Protein AF-A0A4Q3AHF6-F1 (afdb_monomer_lite)

Secondary structure (DSSP, 8-state):
-----SS-PPPTT----S--EEEEEEESS--SSSSHHHHHHHHHHHHHHHHH--EEE-SS-B-SSSEEEEEEESSTTSSSSHHHHHHHHHHHSHHHHTTS-EEEEEES--

Sequence (110 aa):
MYANKVNGKVFAGDFLGANLQFYAVTTSVDITGASASSQAALDKLVEVISLNGQPVIMGAPTGTGPYVLRFAVEHTNAWEDSAELVAAIKTHAPVQFAASTTTAAISEAL

Radius of gyration: 14.36 Å; chains: 1; bounding box: 36×36×41 Å

Foldseek 3Di:
DDPPPPDPDDDVPDDLDPQKKKKKKWKQFQCQCPDPRNVVLVVLLVVLCVNLFPWDWPDGWDDPPRIITMIIGSDDPSPVDFVRSLVSSCVRVVVRPVPMDMTMDIDPPD

Structure (mmCIF, N/CA/C/O backbone):
data_AF-A0A4Q3AHF6-F1
#
_entry.id   AF-A0A4Q3AHF6-F1
#
loop_
_atom_site.group_PDB
_atom_site.id
_atom_site.type_symbol
_atom_site.label_atom_id
_atom_site.label_alt_id
_atom_site.label_comp_id
_atom_site.label_asym_id
_atom_site.label_entity_id
_atom_site.label_seq_id
_atom_site.pdbx_PDB_ins_code
_atom_site.Cartn_x
_atom_site.Cartn_y
_atom_site.Cartn_z
_atom_site.occupancy
_atom_site.B_iso_or_equiv
_atom_site.auth_seq_id
_atom_site.auth_comp_id
_atom_site.auth_asym_id
_atom_site.auth_atom_id
_atom_site.pdbx_PDB_model_num
ATOM 1 N N . MET A 1 1 ? 19.711 23.593 -19.794 1.00 37.88 1 MET A N 1
ATOM 2 C CA . MET A 1 1 ? 18.374 23.575 -19.168 1.00 37.88 1 MET A CA 1
ATOM 3 C C . MET A 1 1 ? 18.106 22.127 -18.790 1.00 37.88 1 MET A C 1
ATOM 5 O O . MET A 1 1 ? 17.911 21.318 -19.685 1.00 37.88 1 MET A O 1
ATOM 9 N N . TYR A 1 2 ? 18.262 21.759 -17.517 1.00 39.47 2 TYR A N 1
ATOM 10 C CA . TYR A 1 2 ? 17.996 20.389 -17.075 1.00 39.47 2 TYR A CA 1
ATOM 11 C C . TYR A 1 2 ? 16.489 20.248 -16.889 1.00 39.47 2 TYR A C 1
ATOM 13 O O . TYR A 1 2 ? 15.902 20.921 -16.044 1.00 39.47 2 TYR A O 1
ATOM 21 N N . ALA A 1 3 ? 15.856 19.441 -17.735 1.00 46.12 3 ALA A N 1
ATOM 22 C CA . ALA A 1 3 ? 14.470 19.065 -17.539 1.00 46.12 3 ALA A CA 1
ATOM 23 C C . ALA A 1 3 ? 14.425 18.091 -16.358 1.00 46.12 3 ALA A C 1
ATOM 25 O O . ALA A 1 3 ? 14.736 16.912 -16.515 1.00 46.12 3 ALA A O 1
ATOM 26 N N . ASN A 1 4 ? 14.054 18.583 -15.176 1.00 43.97 4 ASN A N 1
ATOM 27 C CA . ASN A 1 4 ? 13.554 17.704 -14.129 1.00 43.97 4 ASN A CA 1
ATOM 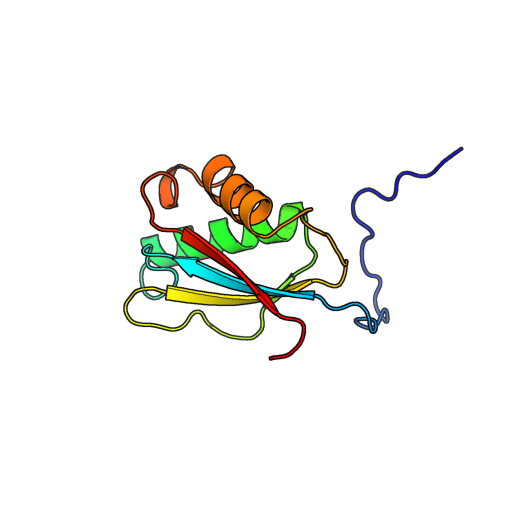28 C C . ASN A 1 4 ? 12.311 17.013 -14.698 1.00 43.97 4 ASN A C 1
ATOM 30 O O . ASN A 1 4 ? 11.268 17.645 -14.862 1.00 43.97 4 ASN A O 1
ATOM 34 N N . LYS A 1 5 ? 12.435 15.729 -15.050 1.00 45.44 5 LYS A N 1
ATOM 35 C CA . LYS A 1 5 ? 11.289 14.867 -15.342 1.00 45.44 5 LYS A CA 1
ATOM 36 C C . LYS A 1 5 ? 10.573 14.605 -14.022 1.00 45.44 5 LYS A C 1
ATOM 38 O O . LYS A 1 5 ? 10.796 13.587 -13.383 1.00 45.44 5 LYS A O 1
ATOM 43 N N . VAL A 1 6 ? 9.750 15.553 -13.598 1.00 48.72 6 VAL A N 1
ATOM 44 C CA . VAL A 1 6 ? 8.762 15.293 -12.558 1.00 48.72 6 VAL A CA 1
ATOM 45 C C . VAL A 1 6 ? 7.623 14.556 -13.259 1.00 48.72 6 VAL A C 1
ATOM 47 O O . VAL A 1 6 ? 6.957 15.129 -14.118 1.00 48.72 6 VAL A O 1
ATOM 50 N N . ASN A 1 7 ? 7.479 13.269 -12.949 1.00 54.41 7 ASN A N 1
ATOM 51 C CA . ASN A 1 7 ? 6.388 12.385 -13.368 1.00 54.41 7 ASN A CA 1
ATOM 52 C C . ASN A 1 7 ? 6.283 12.191 -14.892 1.00 54.41 7 ASN A C 1
ATOM 54 O O . ASN A 1 7 ? 5.444 12.783 -15.573 1.00 54.41 7 ASN A O 1
ATOM 58 N N . GLY A 1 8 ? 7.151 11.332 -15.438 1.00 49.44 8 GLY A N 1
ATOM 59 C CA . GLY A 1 8 ? 7.127 10.942 -16.849 1.00 49.44 8 GLY A CA 1
ATOM 60 C C . GLY A 1 8 ? 5.820 10.247 -17.227 1.00 49.44 8 GLY A C 1
ATOM 61 O O . GLY A 1 8 ? 5.683 9.052 -17.023 1.00 49.44 8 GLY A O 1
ATOM 62 N N . LYS A 1 9 ? 4.864 10.990 -17.785 1.00 52.97 9 LYS A N 1
ATOM 63 C CA . LYS A 1 9 ? 3.634 10.441 -18.365 1.00 52.97 9 LYS A CA 1
ATOM 64 C C . LYS A 1 9 ? 3.974 9.352 -19.397 1.00 52.97 9 LYS A C 1
ATOM 66 O O . LYS A 1 9 ? 4.669 9.649 -20.364 1.00 52.97 9 LYS A O 1
ATOM 71 N N . VAL A 1 10 ? 3.455 8.141 -19.201 1.00 59.09 10 VAL A N 1
ATOM 72 C CA . VAL A 1 10 ? 3.521 7.025 -20.164 1.00 59.09 10 VAL A CA 1
ATOM 73 C C . VAL A 1 10 ? 2.657 7.364 -21.382 1.00 59.09 10 VAL A C 1
ATOM 75 O O . VAL A 1 10 ? 1.507 7.800 -21.241 1.00 59.09 10 VAL A O 1
ATOM 78 N N . PHE A 1 11 ? 3.211 7.215 -22.586 1.00 60.47 11 PHE A N 1
ATOM 79 C CA . PHE A 1 11 ? 2.482 7.400 -23.839 1.00 60.47 11 PHE A CA 1
ATOM 80 C C . PHE A 1 11 ? 1.870 6.079 -24.320 1.00 60.47 11 PHE A C 1
ATOM 82 O O . PHE A 1 11 ? 2.280 4.987 -23.932 1.00 60.47 11 PHE A O 1
ATOM 89 N N . ALA A 1 12 ? 0.854 6.163 -25.182 1.00 56.56 12 ALA A N 1
ATOM 90 C CA . ALA A 1 12 ? 0.266 4.970 -25.782 1.00 56.56 12 ALA A CA 1
ATOM 91 C C . ALA A 1 12 ? 1.327 4.219 -26.608 1.00 56.56 12 ALA A C 1
ATOM 93 O O . ALA A 1 12 ? 1.851 4.770 -27.575 1.00 56.56 12 ALA A O 1
ATOM 94 N N . GLY A 1 13 ? 1.616 2.971 -26.231 1.00 59.09 13 GLY A N 1
ATOM 95 C CA . GLY A 1 13 ? 2.638 2.134 -26.870 1.00 59.09 13 GLY A CA 1
ATOM 96 C C . GLY A 1 13 ? 3.965 2.041 -26.110 1.00 59.09 13 GLY A C 1
ATOM 97 O O . GLY A 1 13 ? 4.824 1.269 -26.532 1.00 59.09 13 GLY A O 1
ATOM 98 N N . ASP A 1 14 ? 4.122 2.761 -24.997 1.00 58.44 14 ASP A N 1
ATOM 99 C CA . ASP A 1 14 ? 5.224 2.528 -24.062 1.00 58.44 14 ASP A CA 1
ATOM 100 C C . ASP A 1 14 ? 4.974 1.213 -23.302 1.00 58.44 14 ASP A C 1
ATOM 102 O O . ASP A 1 14 ? 3.888 0.968 -22.769 1.00 58.44 14 ASP A O 1
ATOM 106 N N . PHE A 1 15 ? 5.976 0.335 -23.300 1.00 63.78 15 PHE A N 1
ATOM 107 C CA . PHE A 1 15 ? 5.934 -0.945 -22.598 1.00 63.78 15 PHE A CA 1
ATOM 108 C C . PHE A 1 15 ? 6.539 -0.784 -21.210 1.00 63.78 15 PHE A C 1
ATOM 110 O O . PHE A 1 15 ? 7.579 -0.144 -21.090 1.00 63.78 15 PHE A O 1
ATOM 117 N N . LEU A 1 16 ? 5.949 -1.454 -20.213 1.00 63.91 16 LEU A N 1
ATOM 118 C CA . LEU A 1 16 ? 6.562 -1.627 -18.896 1.00 63.91 16 LEU A CA 1
ATOM 119 C C . LEU A 1 16 ? 7.963 -2.229 -19.082 1.00 63.91 16 LEU A C 1
ATOM 121 O O . LEU A 1 16 ? 8.102 -3.386 -19.489 1.00 63.91 16 LEU A O 1
ATOM 125 N N . GLY A 1 17 ? 8.994 -1.413 -18.871 1.00 64.00 17 GLY A N 1
ATOM 126 C CA . GLY A 1 17 ? 10.385 -1.804 -19.083 1.00 64.00 17 GLY A CA 1
ATOM 127 C C . GLY A 1 17 ? 10.916 -2.783 -18.028 1.00 64.00 17 GLY A C 1
ATOM 128 O O . GLY A 1 17 ? 10.284 -3.048 -17.011 1.00 64.00 17 GLY A O 1
ATOM 129 N N . ALA A 1 18 ? 12.136 -3.289 -18.238 1.00 63.16 18 ALA A N 1
ATOM 130 C CA . ALA A 1 18 ? 12.799 -4.290 -17.385 1.00 63.16 18 ALA A CA 1
ATOM 131 C C . ALA A 1 18 ? 13.128 -3.836 -15.940 1.00 63.16 18 ALA A C 1
ATOM 133 O O . ALA A 1 18 ? 13.651 -4.629 -15.165 1.00 63.16 18 ALA A O 1
ATOM 134 N N . ASN A 1 19 ? 12.823 -2.590 -15.565 1.00 73.94 19 ASN A N 1
ATOM 135 C CA . ASN A 1 19 ? 13.159 -1.997 -14.266 1.00 73.94 19 ASN A CA 1
ATOM 136 C C . ASN A 1 19 ? 11.937 -1.927 -13.334 1.00 73.94 19 ASN A C 1
ATOM 138 O O . ASN A 1 19 ? 11.688 -0.902 -12.701 1.00 73.94 19 ASN A O 1
ATOM 142 N N . LEU A 1 20 ? 11.150 -3.005 -13.282 1.00 81.00 20 LEU A N 1
ATOM 143 C CA . LEU A 1 20 ? 10.034 -3.114 -12.346 1.00 81.00 20 LEU A CA 1
ATOM 144 C C . LEU A 1 20 ? 10.553 -3.437 -10.944 1.00 81.00 20 LEU A C 1
ATOM 146 O O . LEU A 1 20 ? 11.240 -4.436 -10.743 1.00 81.00 20 LEU A O 1
ATOM 150 N N . GLN A 1 21 ? 10.160 -2.627 -9.967 1.00 85.12 21 GLN A N 1
ATOM 151 C CA . GLN A 1 21 ? 10.352 -2.921 -8.552 1.00 85.12 21 GLN A CA 1
ATOM 152 C C . GLN A 1 21 ? 9.021 -3.361 -7.944 1.00 85.12 21 GLN A C 1
ATOM 154 O O . GLN A 1 21 ? 8.002 -2.684 -8.103 1.00 85.12 21 GLN A O 1
ATOM 159 N N . PHE A 1 22 ? 9.014 -4.504 -7.260 1.00 88.81 22 PHE A N 1
ATOM 160 C CA . PHE A 1 22 ? 7.796 -5.074 -6.693 1.00 88.81 22 PHE A CA 1
ATOM 161 C C . PHE A 1 22 ? 7.676 -4.728 -5.216 1.00 88.81 22 PHE A C 1
ATOM 163 O O . PHE A 1 22 ? 8.625 -4.865 -4.446 1.00 88.81 22 PHE A O 1
ATOM 170 N N . TYR A 1 23 ? 6.477 -4.327 -4.817 1.00 91.75 23 TYR A N 1
ATOM 171 C CA . TYR A 1 23 ? 6.149 -3.946 -3.455 1.00 91.75 23 TYR A CA 1
ATOM 172 C C . TYR A 1 23 ? 4.986 -4.784 -2.935 1.00 91.75 23 TYR A C 1
ATOM 174 O O . TYR A 1 23 ? 4.031 -5.097 -3.653 1.00 91.75 23 TYR A O 1
ATOM 182 N N . ALA A 1 24 ? 5.047 -5.105 -1.648 1.00 94.31 24 ALA A N 1
ATOM 183 C CA . ALA A 1 24 ? 3.926 -5.627 -0.885 1.00 94.31 24 ALA A CA 1
ATOM 184 C C . ALA A 1 24 ? 3.698 -4.728 0.331 1.00 94.31 24 ALA A C 1
ATOM 186 O O . ALA A 1 24 ? 4.545 -4.667 1.222 1.00 94.31 24 ALA A O 1
ATOM 187 N N . VAL A 1 25 ? 2.556 -4.041 0.373 1.00 95.38 25 VAL A N 1
ATOM 188 C CA . VAL A 1 25 ? 2.116 -3.292 1.555 1.00 95.38 25 VAL A CA 1
ATOM 189 C C . VAL A 1 25 ? 1.224 -4.199 2.381 1.00 95.38 25 VAL A C 1
ATOM 191 O O . VAL A 1 25 ? 0.233 -4.720 1.875 1.00 95.38 25 VAL A O 1
ATOM 194 N N . THR A 1 26 ? 1.582 -4.372 3.649 1.00 96.75 26 THR A N 1
ATOM 195 C CA . THR A 1 26 ? 0.815 -5.132 4.635 1.00 96.75 26 THR A CA 1
ATOM 196 C C . THR A 1 26 ? 0.278 -4.175 5.687 1.00 96.75 26 THR A C 1
ATOM 198 O O . THR A 1 26 ? 1.040 -3.394 6.253 1.00 96.75 26 THR A O 1
ATOM 201 N N . THR A 1 27 ? -1.021 -4.213 5.968 1.00 96.81 27 THR A N 1
ATOM 202 C CA . THR A 1 27 ? -1.662 -3.288 6.908 1.00 96.81 27 THR A CA 1
ATOM 203 C C . THR A 1 27 ? -2.726 -3.962 7.772 1.00 96.81 27 THR A C 1
ATOM 205 O O . THR A 1 27 ? -3.355 -4.938 7.372 1.00 96.81 27 THR A O 1
ATOM 208 N N . SER A 1 28 ? -2.954 -3.445 8.978 1.00 96.75 28 SER A N 1
ATOM 209 C CA . SER A 1 28 ? -4.070 -3.849 9.839 1.00 96.75 28 SER A CA 1
ATOM 210 C C . SER A 1 28 ? -5.414 -3.240 9.414 1.00 96.75 28 SER A C 1
ATOM 212 O O . SER A 1 28 ? -6.449 -3.631 9.947 1.00 96.75 28 SER A O 1
ATOM 214 N N . VAL A 1 29 ? -5.412 -2.263 8.502 1.00 96.00 29 VAL A N 1
ATOM 215 C CA . VAL A 1 29 ? -6.623 -1.599 7.997 1.00 96.00 29 VAL A CA 1
ATOM 216 C C . VAL A 1 29 ? -7.256 -2.459 6.914 1.00 96.00 29 VAL A C 1
ATOM 218 O O . VAL A 1 29 ? -6.572 -2.889 5.991 1.00 96.00 29 VAL A O 1
ATOM 221 N N . ASP A 1 30 ? -8.562 -2.692 7.010 1.00 95.50 30 ASP A N 1
ATOM 222 C CA . ASP A 1 30 ? -9.297 -3.377 5.951 1.00 95.50 30 ASP A CA 1
ATOM 223 C C . ASP A 1 30 ? -9.261 -2.552 4.660 1.00 95.50 30 ASP A C 1
ATOM 225 O O . ASP A 1 30 ? -9.810 -1.453 4.589 1.00 95.50 30 ASP A O 1
ATOM 229 N N . ILE A 1 31 ? -8.601 -3.109 3.648 1.00 96.50 31 ILE A N 1
ATOM 230 C CA . ILE A 1 31 ? -8.468 -2.551 2.300 1.00 96.50 31 ILE A CA 1
ATOM 231 C C . ILE A 1 31 ? -9.144 -3.445 1.254 1.00 96.50 31 ILE A C 1
ATOM 233 O O . ILE A 1 31 ? -8.903 -3.282 0.068 1.00 96.50 31 ILE A O 1
ATOM 237 N N . THR A 1 32 ? -9.978 -4.409 1.655 1.00 95.44 32 THR A N 1
ATOM 238 C CA . THR A 1 32 ? -10.587 -5.394 0.737 1.00 95.44 32 THR A CA 1
ATOM 239 C C . THR A 1 32 ? -11.588 -4.793 -0.250 1.00 95.44 32 THR A C 1
ATOM 241 O O . THR A 1 32 ? -11.938 -5.432 -1.240 1.00 95.44 32 THR A O 1
ATOM 244 N N . GLY A 1 33 ? -12.074 -3.577 0.011 1.00 93.44 33 GLY A N 1
ATOM 245 C CA . GLY A 1 33 ? -13.094 -2.915 -0.801 1.00 93.44 33 GLY A CA 1
ATOM 246 C C . GLY A 1 33 ? -14.518 -3.455 -0.595 1.00 93.44 33 GLY A C 1
ATOM 247 O O . GLY A 1 33 ? -15.439 -3.038 -1.297 1.00 93.44 33 GLY A O 1
ATOM 248 N N . ALA A 1 34 ? -14.734 -4.352 0.373 1.00 92.12 34 ALA A N 1
ATOM 249 C CA . ALA A 1 34 ? -16.041 -4.953 0.649 1.00 92.12 34 ALA A CA 1
ATOM 250 C C . ALA A 1 34 ? -17.049 -3.984 1.305 1.00 92.12 34 ALA A C 1
ATOM 252 O O . ALA A 1 34 ? -18.259 -4.134 1.152 1.00 92.12 34 ALA A O 1
ATOM 253 N N . SER A 1 35 ? -16.558 -2.979 2.030 1.00 94.81 35 SER A N 1
ATOM 254 C CA . SER A 1 35 ? -17.339 -1.921 2.685 1.00 94.81 35 SER A CA 1
ATOM 255 C C . SER A 1 35 ? -16.930 -0.531 2.192 1.00 94.81 35 SER A C 1
ATOM 257 O O . SER A 1 35 ? -15.801 -0.340 1.739 1.00 94.81 35 SER A O 1
ATOM 259 N N . ALA A 1 36 ? -17.800 0.473 2.351 1.00 96.12 36 ALA A N 1
ATOM 260 C CA . ALA A 1 36 ? -17.491 1.857 1.973 1.00 96.12 36 ALA A CA 1
ATOM 261 C C . ALA A 1 36 ? -16.221 2.396 2.662 1.00 96.12 36 ALA A C 1
ATOM 263 O O . ALA A 1 36 ? -15.416 3.079 2.034 1.00 96.12 36 ALA A O 1
ATOM 264 N N . SER A 1 37 ? -15.999 2.043 3.933 1.00 93.38 37 SER A N 1
ATOM 265 C CA . SER A 1 37 ? -14.774 2.403 4.656 1.00 93.38 37 SER A CA 1
ATOM 266 C C . SER A 1 37 ? -13.537 1.706 4.089 1.00 93.38 37 SER A C 1
ATOM 268 O O . SER A 1 37 ? -12.502 2.350 3.941 1.00 93.38 37 SER A O 1
ATOM 270 N N . SER A 1 38 ? -13.640 0.420 3.735 1.00 95.12 38 SER A N 1
ATOM 271 C CA . SER A 1 38 ? -12.516 -0.319 3.141 1.00 95.12 38 SER A CA 1
ATOM 272 C C . SER A 1 38 ? -12.183 0.145 1.720 1.00 95.12 38 SER A C 1
ATOM 274 O O . SER A 1 38 ? -11.014 0.166 1.351 1.00 95.12 38 SER A O 1
ATOM 276 N N . GLN A 1 39 ? -13.184 0.584 0.943 1.00 95.81 39 GLN A N 1
ATOM 277 C CA . GLN A 1 39 ? -12.958 1.215 -0.361 1.00 95.81 39 GLN A CA 1
ATOM 278 C C . GLN A 1 39 ? -12.249 2.553 -0.191 1.00 95.81 39 GLN A C 1
ATOM 280 O O . GLN A 1 39 ? -11.216 2.763 -0.805 1.00 95.81 39 GLN A O 1
ATOM 285 N N . ALA A 1 40 ? -12.707 3.406 0.730 1.00 95.88 40 ALA A N 1
ATOM 286 C CA . ALA A 1 40 ? -12.033 4.674 1.003 1.00 95.88 40 ALA A CA 1
ATOM 287 C C . ALA A 1 40 ? -10.574 4.490 1.471 1.00 95.88 40 ALA A C 1
ATOM 289 O O . ALA A 1 40 ? -9.713 5.310 1.152 1.00 95.88 40 ALA A O 1
ATOM 290 N N . ALA A 1 41 ? -10.280 3.427 2.229 1.00 96.12 41 ALA A N 1
ATOM 291 C CA . ALA A 1 41 ? -8.915 3.088 2.628 1.00 96.12 41 ALA A CA 1
ATOM 2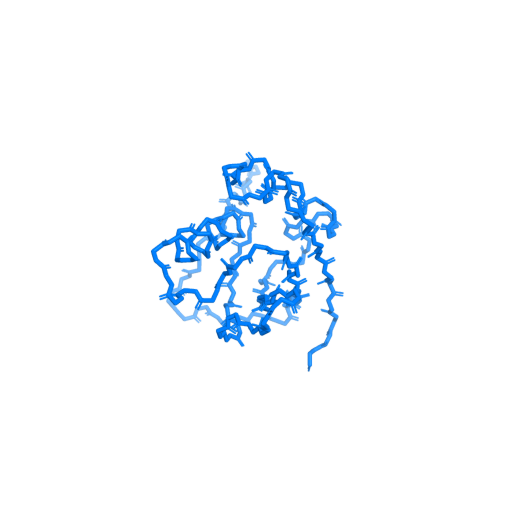92 C C . ALA A 1 41 ? -8.068 2.589 1.450 1.00 96.12 41 ALA A C 1
ATOM 294 O O . ALA A 1 41 ? -6.926 3.025 1.302 1.00 96.12 41 ALA A O 1
ATOM 295 N N . LEU A 1 42 ? -8.625 1.719 0.603 1.00 96.38 42 LEU A N 1
ATOM 296 C CA . LEU A 1 42 ? -7.960 1.242 -0.607 1.00 96.38 42 LEU A CA 1
ATOM 297 C C . LEU A 1 42 ? -7.680 2.390 -1.585 1.00 96.38 42 LEU A C 1
ATOM 299 O O . LEU A 1 42 ? -6.553 2.514 -2.058 1.00 96.38 42 LEU A O 1
ATOM 303 N N . ASP A 1 43 ? -8.660 3.261 -1.824 1.00 96.06 43 ASP A N 1
ATOM 304 C CA . ASP A 1 43 ? -8.534 4.427 -2.700 1.00 96.06 43 ASP A CA 1
ATOM 305 C C . ASP A 1 43 ? -7.397 5.332 -2.235 1.00 96.06 43 ASP A C 1
ATOM 307 O O . ASP A 1 43 ? -6.542 5.722 -3.027 1.00 96.06 43 ASP A O 1
ATOM 311 N N . LYS A 1 44 ? -7.330 5.609 -0.927 1.00 95.69 44 LYS A N 1
ATOM 312 C CA . LYS A 1 44 ? -6.250 6.415 -0.355 1.00 95.69 44 LYS A CA 1
ATOM 313 C C . LYS A 1 44 ? -4.895 5.730 -0.443 1.00 95.69 44 LYS A C 1
ATOM 315 O O . LYS A 1 44 ? -3.912 6.395 -0.752 1.00 95.69 44 LYS A O 1
ATOM 320 N N . LEU A 1 45 ? -4.822 4.422 -0.208 1.00 95.12 45 LEU A N 1
ATOM 321 C CA . LEU A 1 45 ? -3.576 3.677 -0.365 1.00 95.12 45 LEU A CA 1
ATOM 322 C C . LEU A 1 45 ? -3.062 3.765 -1.812 1.00 95.12 45 LEU A C 1
ATOM 324 O O . LEU A 1 45 ? -1.895 4.087 -2.028 1.00 95.12 45 LEU A O 1
ATOM 328 N N . VAL A 1 46 ? -3.935 3.539 -2.796 1.00 94.62 46 VAL A N 1
ATOM 329 C CA . VAL A 1 46 ? -3.588 3.620 -4.223 1.00 94.62 46 VAL A CA 1
ATOM 330 C C . VAL A 1 46 ? -3.231 5.048 -4.633 1.00 94.62 46 VAL A C 1
ATOM 332 O O . VAL A 1 46 ? -2.264 5.234 -5.371 1.00 94.62 46 VAL A O 1
ATOM 335 N N . GLU A 1 47 ? -3.950 6.056 -4.135 1.00 93.94 47 GLU A N 1
ATOM 336 C CA . GLU A 1 47 ? -3.645 7.473 -4.363 1.00 93.94 47 GLU A CA 1
ATOM 337 C C . GLU A 1 47 ? -2.218 7.800 -3.917 1.00 93.94 47 GLU A C 1
ATOM 339 O O . GLU A 1 47 ? -1.441 8.312 -4.717 1.00 93.94 47 GLU A O 1
ATOM 344 N N . VAL A 1 48 ? -1.837 7.435 -2.686 1.00 92.06 48 VAL A N 1
ATOM 345 C CA . VAL A 1 48 ? -0.489 7.711 -2.165 1.00 92.06 48 VAL A CA 1
ATOM 346 C C . VAL A 1 48 ? 0.593 7.010 -2.976 1.00 92.06 48 VAL A C 1
ATOM 348 O O . VAL A 1 48 ? 1.604 7.626 -3.311 1.00 92.06 48 VAL A O 1
ATOM 351 N N . ILE A 1 49 ? 0.382 5.739 -3.324 1.00 91.25 49 ILE A N 1
ATOM 352 C CA . ILE A 1 49 ? 1.325 4.993 -4.164 1.00 91.25 49 ILE A CA 1
ATOM 353 C C . ILE A 1 49 ? 1.485 5.693 -5.524 1.00 91.25 49 ILE A C 1
ATOM 355 O O . ILE A 1 49 ? 2.600 5.801 -6.030 1.00 91.25 49 ILE A O 1
ATOM 359 N N . SER A 1 50 ? 0.393 6.216 -6.084 1.00 89.69 50 SER A N 1
ATOM 360 C CA . SER A 1 50 ? 0.366 6.880 -7.393 1.00 89.69 50 SER A CA 1
ATOM 361 C C . SER A 1 50 ? 0.951 8.300 -7.397 1.00 89.69 50 SER A C 1
ATOM 363 O O . SER A 1 50 ? 1.200 8.848 -8.469 1.00 89.69 50 SER A O 1
ATOM 365 N N . LEU A 1 51 ? 1.162 8.924 -6.229 1.00 86.81 51 LEU A N 1
ATOM 366 C CA . LEU A 1 51 ? 1.797 10.248 -6.142 1.00 86.81 51 LEU A CA 1
ATOM 367 C C . LEU A 1 51 ? 3.288 10.192 -6.497 1.00 86.81 51 LEU A C 1
ATOM 369 O O . LEU A 1 51 ? 3.790 11.104 -7.155 1.00 86.81 51 LEU A O 1
ATOM 373 N N . ASN A 1 52 ? 3.966 9.122 -6.073 1.00 75.50 52 ASN A N 1
ATOM 374 C CA . ASN A 1 52 ? 5.417 8.959 -6.217 1.00 75.50 52 ASN A CA 1
ATOM 375 C C . ASN A 1 52 ? 5.790 7.843 -7.204 1.00 75.50 52 ASN A C 1
ATOM 377 O O . ASN A 1 52 ? 6.830 7.907 -7.854 1.00 75.50 52 ASN A O 1
ATOM 381 N N . GLY A 1 53 ? 4.941 6.822 -7.331 1.00 72.38 53 GLY A N 1
ATOM 382 C CA . GLY A 1 53 ? 5.113 5.718 -8.264 1.00 72.38 53 GLY A CA 1
ATOM 383 C C . GLY A 1 53 ? 4.096 5.760 -9.398 1.00 72.38 53 GLY A C 1
ATOM 384 O O . 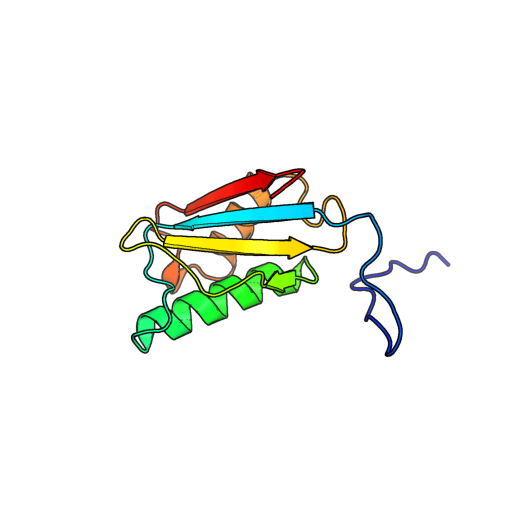GLY A 1 53 ? 3.058 6.408 -9.320 1.00 72.38 53 GLY A O 1
ATOM 385 N N . GLN A 1 54 ? 4.377 5.009 -10.457 1.00 81.69 54 GLN A N 1
ATOM 386 C CA . GLN A 1 54 ? 3.383 4.629 -11.459 1.00 81.69 54 GLN A 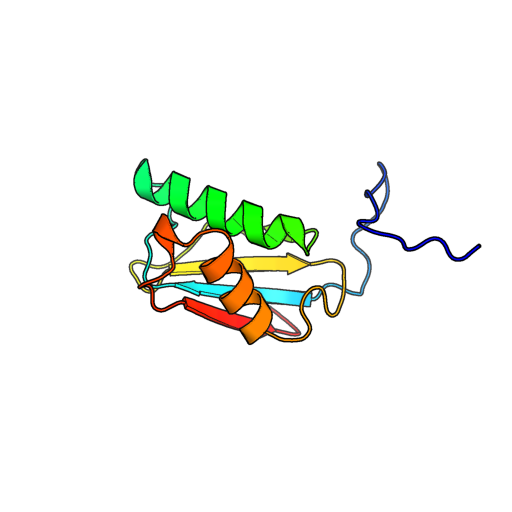CA 1
ATOM 387 C C . GLN A 1 54 ? 3.048 3.156 -11.226 1.00 81.69 54 GLN A C 1
ATOM 389 O O . GLN A 1 54 ? 3.742 2.287 -11.762 1.00 81.69 54 GLN A O 1
ATOM 394 N N . PRO A 1 55 ? 2.089 2.853 -10.328 1.00 87.69 55 PRO A N 1
ATOM 395 C CA . PRO A 1 55 ? 1.871 1.487 -9.903 1.00 87.69 55 PRO A CA 1
ATOM 396 C C . PRO A 1 55 ? 1.081 0.679 -10.928 1.00 87.69 55 PRO A C 1
ATOM 398 O O . PRO A 1 55 ? 0.049 1.109 -11.440 1.00 87.69 55 PRO A O 1
ATOM 401 N N . VAL A 1 56 ? 1.509 -0.561 -11.121 1.00 89.38 56 VAL A N 1
ATOM 402 C CA . VAL A 1 56 ? 0.718 -1.634 -11.715 1.00 89.38 56 VAL A CA 1
ATOM 403 C C . VAL A 1 56 ? 0.198 -2.498 -10.575 1.00 89.38 56 VAL A C 1
ATOM 405 O O . VAL A 1 56 ? 0.965 -3.185 -9.898 1.00 89.38 56 VAL A O 1
ATOM 408 N N . ILE A 1 57 ? -1.111 -2.454 -10.337 1.00 91.50 57 ILE A N 1
ATOM 409 C CA . ILE A 1 57 ? -1.755 -3.255 -9.294 1.00 91.50 57 ILE A CA 1
ATOM 410 C C . ILE A 1 57 ? -1.819 -4.717 -9.748 1.00 91.50 57 ILE A C 1
ATOM 412 O O . ILE A 1 57 ? -2.388 -5.021 -10.794 1.00 91.50 57 ILE A O 1
ATOM 416 N N . MET A 1 58 ? -1.248 -5.635 -8.963 1.00 90.50 58 MET A N 1
ATOM 417 C CA . MET A 1 58 ? -1.066 -7.044 -9.360 1.00 90.50 58 MET A CA 1
ATOM 418 C C . MET A 1 58 ? -2.150 -7.979 -8.813 1.00 90.50 58 MET A C 1
ATOM 420 O O . MET A 1 58 ? -1.918 -9.168 -8.599 1.00 90.50 58 MET A O 1
ATOM 424 N N . GLY A 1 59 ? -3.338 -7.436 -8.566 1.00 91.19 59 GLY A N 1
ATOM 425 C CA . GLY A 1 59 ? -4.490 -8.178 -8.074 1.00 91.19 59 GLY A CA 1
ATOM 426 C C . GLY A 1 59 ? -5.232 -7.446 -6.966 1.00 91.19 59 GLY A C 1
ATOM 427 O O . GLY A 1 59 ? -4.834 -6.372 -6.516 1.00 91.19 59 GLY A O 1
ATOM 428 N N . ALA A 1 60 ? -6.335 -8.051 -6.535 1.00 93.25 60 ALA A N 1
ATOM 429 C CA . ALA A 1 60 ? -7.109 -7.543 -5.414 1.00 93.25 60 ALA A CA 1
ATOM 430 C C . ALA A 1 60 ? -6.323 -7.679 -4.095 1.00 93.25 60 ALA A C 1
ATOM 432 O O . ALA A 1 60 ? -5.527 -8.614 -3.949 1.00 93.25 60 ALA A O 1
ATOM 433 N N . PRO A 1 61 ? -6.567 -6.792 -3.115 1.00 94.62 61 PRO A N 1
ATOM 434 C CA . PRO A 1 61 ? -6.083 -6.976 -1.756 1.00 94.62 61 PRO A CA 1
ATOM 435 C C . PRO A 1 61 ? -6.500 -8.336 -1.193 1.00 94.62 61 PRO A C 1
ATOM 437 O O . PRO A 1 61 ? -7.625 -8.792 -1.399 1.00 94.62 61 PRO A O 1
ATOM 440 N N . THR A 1 62 ? -5.589 -8.984 -0.475 1.00 92.75 62 THR A N 1
ATOM 441 C CA . THR A 1 62 ? -5.806 -10.317 0.107 1.00 92.75 62 THR A CA 1
ATOM 442 C C . THR A 1 62 ? -5.670 -10.288 1.626 1.00 92.75 62 THR A C 1
ATOM 444 O O . THR A 1 62 ? -5.137 -9.335 2.196 1.00 92.75 62 THR A O 1
ATOM 447 N N . GLY A 1 63 ? -6.137 -11.354 2.277 1.00 88.75 63 GLY A N 1
ATOM 448 C CA . GLY A 1 63 ? -6.062 -11.534 3.725 1.00 88.75 63 GLY A CA 1
ATOM 449 C C . GLY A 1 63 ? -7.380 -11.236 4.438 1.00 88.75 63 GLY A C 1
ATOM 450 O O . GLY A 1 63 ? -8.247 -10.531 3.933 1.00 88.75 63 GLY A O 1
ATOM 451 N N . THR A 1 64 ? -7.519 -11.789 5.639 1.00 87.31 64 THR A N 1
ATOM 452 C CA . THR A 1 64 ? -8.608 -11.500 6.590 1.00 87.31 64 THR A CA 1
ATOM 453 C C . THR A 1 64 ? -8.052 -10.744 7.801 1.00 87.31 64 THR A C 1
ATOM 455 O O . THR A 1 64 ? -8.487 -10.948 8.933 1.00 87.31 64 THR A O 1
ATOM 458 N N . GLY A 1 65 ? -7.017 -9.935 7.550 1.00 83.25 65 GLY A N 1
ATOM 459 C CA . GLY A 1 65 ? -6.091 -9.399 8.541 1.00 83.25 65 GLY A CA 1
ATOM 460 C C . GLY A 1 65 ? -4.825 -10.266 8.701 1.00 83.25 65 GLY A C 1
ATOM 461 O O . GLY A 1 65 ? -4.931 -11.492 8.763 1.00 83.25 65 GLY A O 1
ATOM 462 N N . PRO A 1 66 ? -3.631 -9.654 8.808 1.00 93.38 66 PRO A N 1
ATOM 463 C CA . PRO A 1 66 ? -3.280 -8.387 8.163 1.00 93.38 66 PRO A CA 1
ATOM 464 C C . PRO A 1 66 ? -3.557 -8.447 6.646 1.00 93.38 66 PRO A C 1
ATOM 466 O O . PRO A 1 66 ? -3.471 -9.506 6.027 1.00 93.38 66 PRO A O 1
ATOM 469 N N . TYR A 1 67 ? -3.942 -7.318 6.060 1.00 96.69 67 TYR A N 1
ATOM 470 C CA . TYR A 1 67 ? -4.331 -7.201 4.656 1.00 96.69 67 TYR A CA 1
ATOM 471 C C . TYR A 1 67 ? -3.136 -6.827 3.790 1.00 96.69 67 TYR A C 1
ATOM 473 O O . TYR A 1 67 ? -2.316 -6.007 4.201 1.00 96.69 67 TYR A O 1
ATOM 481 N N . VAL A 1 68 ? -3.045 -7.405 2.593 1.00 96.06 68 VAL A N 1
ATOM 482 C CA . VAL A 1 68 ? -1.887 -7.248 1.705 1.00 96.06 68 VAL A CA 1
ATOM 483 C C . VAL A 1 68 ? -2.313 -6.755 0.328 1.00 96.06 68 VAL A C 1
ATOM 485 O O . VAL A 1 68 ? -3.138 -7.393 -0.327 1.00 96.06 68 VAL A O 1
ATOM 488 N N . LEU A 1 69 ? -1.692 -5.669 -0.137 1.00 96.00 69 LEU A N 1
ATOM 489 C CA . LEU A 1 69 ? -1.752 -5.197 -1.522 1.00 96.00 69 LEU A CA 1
ATOM 490 C C . LEU A 1 69 ? -0.373 -5.353 -2.174 1.00 96.00 69 LEU A C 1
ATOM 492 O O . LEU A 1 69 ? 0.623 -4.845 -1.655 1.00 96.00 69 LEU A O 1
ATOM 496 N N . ARG A 1 70 ? -0.320 -6.036 -3.324 1.00 94.50 70 ARG A N 1
ATOM 497 C CA . ARG A 1 70 ? 0.897 -6.186 -4.135 1.00 94.50 70 ARG A CA 1
ATOM 498 C C . ARG A 1 70 ? 0.804 -5.293 -5.370 1.00 94.50 70 ARG A C 1
ATOM 500 O O . ARG A 1 70 ? -0.193 -5.334 -6.092 1.00 94.50 70 ARG A O 1
ATOM 507 N N . PHE A 1 71 ? 1.852 -4.527 -5.638 1.00 91.62 71 PHE A N 1
ATOM 508 C CA . PHE A 1 71 ? 1.960 -3.696 -6.839 1.00 91.62 71 PHE A CA 1
ATOM 509 C C . PHE A 1 71 ? 3.401 -3.661 -7.355 1.00 91.62 71 PHE A C 1
ATOM 511 O O . PHE A 1 71 ? 4.340 -3.937 -6.611 1.00 91.62 71 PHE A O 1
ATOM 518 N N . ALA A 1 72 ? 3.572 -3.355 -8.634 1.00 89.06 72 ALA A N 1
ATOM 519 C CA . ALA A 1 72 ? 4.873 -3.100 -9.246 1.00 89.06 72 ALA A CA 1
ATOM 520 C C . ALA A 1 72 ? 4.986 -1.622 -9.616 1.00 89.06 72 ALA A C 1
ATOM 522 O O . ALA A 1 72 ? 3.974 -0.999 -9.918 1.00 89.06 72 ALA A O 1
ATOM 523 N N . VAL A 1 73 ? 6.191 -1.062 -9.617 1.00 86.69 73 VAL A N 1
ATOM 524 C CA . VAL A 1 73 ? 6.456 0.312 -10.066 1.00 86.69 73 VAL A CA 1
ATOM 525 C C . VAL A 1 73 ? 7.563 0.291 -11.112 1.00 86.69 73 VAL A C 1
ATOM 527 O O . VAL A 1 73 ? 8.567 -0.387 -10.927 1.00 86.69 73 VAL A O 1
ATOM 530 N N . GLU A 1 74 ? 7.385 1.032 -12.207 1.00 77.31 74 GLU A N 1
ATOM 531 C CA . GLU A 1 74 ? 8.334 1.103 -13.339 1.00 77.31 74 GLU A CA 1
ATOM 532 C C . GLU A 1 74 ? 9.589 1.953 -13.067 1.00 77.31 74 GLU A C 1
ATOM 534 O O . GLU A 1 74 ? 10.510 2.052 -13.879 1.00 77.31 74 GLU A O 1
ATOM 539 N N . HIS A 1 75 ? 9.658 2.564 -11.892 1.00 72.56 75 HIS A N 1
ATOM 540 C CA . HIS A 1 75 ? 10.799 3.346 -11.453 1.00 72.56 75 HIS A CA 1
ATOM 541 C C . HIS A 1 75 ? 11.454 2.652 -10.264 1.00 72.56 75 HIS A C 1
ATOM 543 O O . HIS A 1 75 ? 10.863 2.565 -9.187 1.00 72.56 75 HIS A O 1
ATOM 549 N N . THR A 1 76 ? 12.691 2.192 -10.456 1.00 70.62 76 THR A N 1
ATOM 550 C CA . THR A 1 76 ? 13.562 1.807 -9.343 1.00 70.62 76 THR A CA 1
ATOM 551 C C . THR A 1 76 ? 13.754 3.013 -8.433 1.00 70.62 76 THR A C 1
ATOM 553 O O . THR A 1 76 ? 14.080 4.096 -8.925 1.00 70.62 76 THR A O 1
ATOM 556 N N . ASN A 1 77 ? 13.574 2.817 -7.130 1.00 77.19 77 ASN A N 1
ATOM 557 C CA . ASN A 1 77 ? 13.673 3.855 -6.102 1.00 77.19 77 ASN A CA 1
ATOM 558 C C . ASN A 1 77 ? 12.608 4.961 -6.227 1.00 77.19 77 ASN A C 1
ATOM 560 O O . ASN A 1 77 ? 12.889 6.130 -5.979 1.00 77.19 77 ASN A O 1
ATOM 564 N N . ALA A 1 78 ? 11.365 4.607 -6.587 1.00 81.19 78 ALA A N 1
ATOM 565 C CA . ALA A 1 78 ? 10.217 5.518 -6.422 1.00 81.19 78 ALA A CA 1
ATOM 566 C C . ALA A 1 78 ? 10.052 6.001 -4.963 1.00 81.19 78 ALA A C 1
ATOM 568 O O . ALA A 1 78 ? 9.482 7.060 -4.708 1.00 81.19 78 ALA A O 1
ATOM 569 N N . TRP A 1 79 ? 10.589 5.210 -4.033 1.00 87.31 79 TRP A N 1
ATOM 570 C CA . TRP A 1 79 ? 10.926 5.582 -2.666 1.00 87.31 79 TRP A CA 1
ATOM 571 C C . TRP A 1 79 ? 12.364 5.119 -2.403 1.00 87.31 79 TRP A C 1
ATOM 573 O O . TRP A 1 79 ? 12.760 4.063 -2.907 1.00 87.31 79 TRP A O 1
ATOM 583 N N . GLU A 1 80 ? 13.123 5.879 -1.618 1.00 85.81 80 GLU A N 1
ATOM 584 C CA . GLU A 1 80 ? 14.488 5.563 -1.178 1.00 85.81 80 GLU A CA 1
ATOM 585 C C . GLU A 1 80 ? 14.531 4.204 -0.462 1.00 85.81 80 GLU A C 1
ATOM 587 O O . GLU A 1 80 ? 15.453 3.412 -0.655 1.00 85.81 80 GLU A O 1
ATOM 592 N N . ASP A 1 81 ? 13.495 3.898 0.326 1.00 87.62 81 ASP A N 1
ATOM 593 C CA . ASP A 1 81 ? 13.304 2.598 0.960 1.00 87.62 81 ASP A CA 1
ATOM 594 C C . ASP A 1 81 ? 11.823 2.287 1.268 1.00 87.62 81 ASP A C 1
ATOM 596 O O . ASP A 1 81 ? 10.897 3.067 1.031 1.00 87.62 81 ASP A O 1
ATOM 600 N N . SER A 1 82 ? 11.580 1.091 1.814 1.00 90.38 82 SER A N 1
ATOM 601 C CA . SER A 1 82 ? 10.238 0.666 2.237 1.00 90.38 82 SER A CA 1
ATOM 602 C C . SER A 1 82 ? 9.648 1.498 3.388 1.00 90.38 82 SER A C 1
ATOM 604 O O . SER A 1 82 ? 8.425 1.577 3.517 1.00 90.38 82 SER A O 1
ATOM 606 N N . ALA A 1 83 ? 10.483 2.120 4.227 1.00 92.44 83 ALA A N 1
ATOM 607 C CA . ALA A 1 83 ? 10.026 2.932 5.348 1.00 92.44 83 ALA A CA 1
ATOM 608 C C . ALA A 1 83 ? 9.498 4.288 4.867 1.00 92.44 83 ALA A C 1
ATOM 610 O O . ALA A 1 83 ? 8.491 4.761 5.398 1.00 92.44 83 ALA A O 1
ATOM 611 N N . GLU A 1 84 ? 10.099 4.873 3.830 1.00 92.12 84 GLU A N 1
ATOM 612 C CA . GLU A 1 84 ? 9.603 6.093 3.195 1.00 92.12 84 GLU A CA 1
ATOM 613 C C . GLU A 1 84 ? 8.214 5.881 2.576 1.00 92.12 84 GLU A C 1
ATOM 615 O O . GLU A 1 84 ? 7.318 6.696 2.798 1.00 92.12 84 GLU A O 1
ATOM 620 N N . LEU A 1 85 ? 7.975 4.752 1.897 1.00 92.44 85 LEU A N 1
ATOM 621 C CA . LEU A 1 85 ? 6.635 4.399 1.410 1.00 92.44 85 LEU A CA 1
ATOM 622 C C . LEU A 1 85 ? 5.612 4.347 2.559 1.00 92.44 85 LEU A C 1
ATOM 624 O O . LEU A 1 85 ? 4.526 4.922 2.468 1.00 92.44 85 LEU A O 1
ATOM 628 N N . VAL A 1 86 ? 5.955 3.695 3.674 1.00 95.19 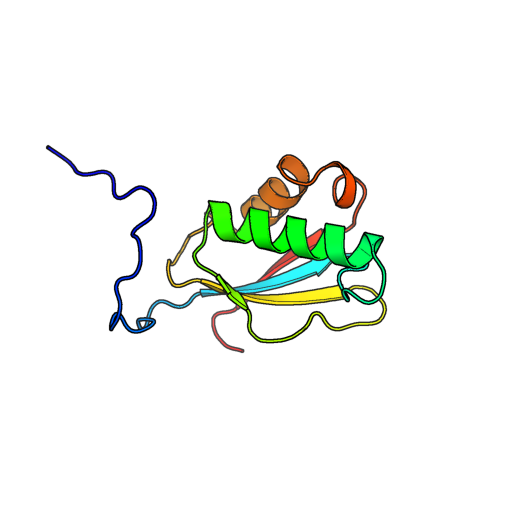86 VAL A N 1
ATOM 629 C CA . VAL A 1 86 ? 5.070 3.629 4.851 1.00 95.19 86 VAL A CA 1
ATOM 630 C C . VAL A 1 86 ? 4.834 5.019 5.451 1.00 95.19 86 VAL A C 1
ATOM 632 O O . VAL A 1 86 ? 3.706 5.342 5.835 1.00 95.19 86 VAL A O 1
ATOM 635 N N . ALA A 1 87 ? 5.869 5.856 5.523 1.00 94.38 87 ALA A N 1
ATOM 636 C CA . ALA A 1 87 ? 5.760 7.226 6.008 1.00 94.38 87 ALA A CA 1
ATOM 637 C C . ALA A 1 87 ? 4.852 8.076 5.106 1.00 94.38 87 ALA A C 1
ATOM 639 O O . ALA A 1 87 ? 4.002 8.810 5.620 1.00 94.38 87 ALA A O 1
ATOM 640 N N . ALA A 1 88 ? 4.959 7.928 3.783 1.00 92.88 88 ALA A N 1
ATOM 641 C CA . ALA A 1 88 ? 4.088 8.589 2.818 1.00 92.88 88 ALA A CA 1
ATOM 642 C C . ALA A 1 88 ? 2.623 8.176 3.017 1.00 92.88 88 ALA A C 1
ATOM 644 O O . ALA A 1 88 ? 1.752 9.043 3.110 1.00 92.88 88 ALA A O 1
ATOM 645 N N . ILE A 1 89 ? 2.347 6.875 3.186 1.00 94.88 89 ILE A N 1
ATOM 646 C CA . ILE A 1 89 ? 0.992 6.360 3.463 1.00 94.88 89 ILE A CA 1
ATOM 647 C C . ILE A 1 89 ? 0.419 7.012 4.724 1.00 94.88 89 ILE A C 1
ATOM 649 O O . ILE A 1 89 ? -0.700 7.523 4.711 1.00 94.88 89 ILE A O 1
ATOM 653 N N . LYS A 1 90 ? 1.194 7.061 5.812 1.00 95.12 90 LYS A N 1
ATOM 654 C CA . LYS A 1 90 ? 0.735 7.654 7.078 1.00 95.12 90 LYS A CA 1
ATOM 655 C C . LYS A 1 90 ? 0.556 9.170 7.009 1.00 95.12 90 LYS A C 1
ATOM 657 O O . LYS A 1 90 ? -0.324 9.698 7.682 1.00 95.12 90 LYS A O 1
ATOM 662 N N . THR A 1 91 ? 1.362 9.858 6.205 1.00 94.12 91 THR A N 1
ATOM 663 C CA . THR A 1 91 ? 1.323 11.321 6.066 1.00 94.12 91 THR A CA 1
ATOM 664 C C . THR A 1 91 ? 0.162 11.779 5.190 1.00 94.12 91 THR A C 1
ATOM 666 O O . THR A 1 91 ? -0.529 12.736 5.532 1.00 94.12 91 THR A O 1
ATOM 669 N N . HIS A 1 92 ? -0.076 11.091 4.073 1.00 92.81 92 HIS A N 1
ATOM 670 C CA . HIS A 1 92 ? -1.064 11.494 3.072 1.00 92.81 92 HIS A CA 1
ATOM 671 C C . HIS A 1 92 ? -2.437 10.830 3.253 1.00 92.81 92 HIS A C 1
ATOM 673 O O . HIS A 1 92 ? -3.433 11.341 2.744 1.00 92.81 92 HIS A O 1
ATOM 679 N N . ALA A 1 93 ? -2.523 9.748 4.034 1.00 94.38 93 ALA A N 1
ATOM 680 C CA . ALA A 1 93 ? -3.780 9.106 4.417 1.00 94.38 93 ALA A CA 1
ATOM 681 C C . ALA A 1 93 ? -3.908 8.917 5.950 1.00 94.38 93 ALA A C 1
ATOM 683 O O . ALA A 1 93 ? -4.152 7.806 6.435 1.00 94.38 93 ALA A O 1
ATOM 684 N N . PRO A 1 94 ? -3.762 9.992 6.755 1.00 94.00 94 PRO A N 1
ATOM 685 C CA . PRO A 1 94 ? -3.690 9.888 8.213 1.00 94.00 94 PRO A CA 1
ATOM 686 C C . PRO A 1 94 ? -5.005 9.419 8.845 1.00 94.00 94 PRO A C 1
ATOM 688 O O . PRO A 1 94 ? -4.981 8.726 9.858 1.00 94.00 94 PRO A O 1
ATOM 691 N N . VAL A 1 95 ? -6.150 9.749 8.236 1.00 93.44 95 VAL A N 1
ATOM 692 C CA . VAL A 1 95 ? -7.480 9.355 8.733 1.00 93.44 95 VAL A CA 1
ATOM 693 C C . VAL A 1 95 ? -7.623 7.833 8.774 1.00 93.44 95 VAL A C 1
ATOM 695 O O . VAL A 1 95 ? -8.193 7.294 9.717 1.00 93.44 95 VAL A O 1
ATOM 698 N N . GLN A 1 96 ? -7.088 7.142 7.768 1.00 93.31 96 GLN A N 1
ATOM 699 C CA . GLN A 1 96 ? -7.192 5.695 7.638 1.00 93.31 96 GLN A CA 1
ATOM 700 C C . GLN A 1 96 ? -5.999 4.974 8.277 1.00 93.31 96 GLN A C 1
ATOM 702 O O . GLN A 1 96 ? -6.188 3.932 8.898 1.00 93.31 96 GLN A O 1
ATOM 707 N N . PHE A 1 97 ? -4.778 5.517 8.164 1.00 95.19 97 PHE A N 1
ATOM 708 C CA . PHE A 1 97 ? -3.554 4.752 8.439 1.00 95.19 97 PHE A CA 1
ATOM 709 C C . PHE A 1 97 ? -2.696 5.241 9.619 1.00 95.19 97 PHE A C 1
ATOM 711 O O . PHE A 1 97 ? -1.776 4.513 10.000 1.00 95.19 97 PHE A O 1
ATOM 718 N N . ALA A 1 98 ? -2.960 6.393 10.253 1.00 90.44 98 ALA A N 1
ATOM 719 C CA . ALA A 1 98 ? -2.061 6.944 11.285 1.00 90.44 98 ALA A CA 1
ATOM 720 C C . ALA A 1 98 ? -1.828 5.997 12.481 1.00 90.44 98 ALA A C 1
ATOM 722 O O . ALA A 1 98 ? -0.686 5.797 12.897 1.00 90.44 98 ALA A O 1
ATOM 723 N N . ALA A 1 99 ? -2.894 5.370 12.990 1.00 89.81 99 ALA A N 1
ATOM 724 C CA . ALA A 1 99 ? -2.834 4.416 14.103 1.00 89.81 99 ALA A CA 1
ATOM 725 C C . ALA A 1 99 ? -2.663 2.949 13.657 1.00 89.81 99 ALA A C 1
ATOM 727 O O . ALA A 1 99 ? -2.647 2.045 14.490 1.00 89.81 99 ALA A O 1
ATOM 728 N N . SER A 1 100 ? -2.556 2.695 12.350 1.00 92.25 100 SER A N 1
ATOM 729 C CA . SER A 1 100 ? -2.457 1.338 11.810 1.00 92.25 100 SER A CA 1
ATOM 730 C C . SER A 1 100 ? -1.061 0.737 11.971 1.00 92.25 100 SER A C 1
ATOM 732 O O . SER A 1 100 ? -0.035 1.431 11.887 1.00 92.25 100 SER A O 1
ATOM 734 N N . THR A 1 101 ? -1.012 -0.587 12.105 1.00 95.12 101 THR A N 1
ATOM 735 C CA . THR A 1 101 ? 0.204 -1.339 11.801 1.00 95.12 101 THR A CA 1
ATOM 736 C C . THR A 1 101 ? 0.286 -1.455 10.288 1.00 95.12 101 THR A C 1
ATOM 738 O O . THR A 1 101 ? -0.514 -2.168 9.696 1.00 95.12 101 THR A O 1
ATOM 741 N N . THR A 1 102 ? 1.218 -0.734 9.668 1.00 96.62 102 THR A N 1
ATOM 742 C CA . THR A 1 102 ? 1.468 -0.782 8.223 1.00 96.62 102 THR A CA 1
ATOM 743 C C . THR A 1 102 ? 2.958 -0.979 7.985 1.00 96.62 102 THR A C 1
ATOM 745 O O . THR A 1 102 ? 3.772 -0.266 8.574 1.00 96.62 102 THR A O 1
ATOM 748 N N . THR A 1 103 ? 3.304 -1.945 7.143 1.00 96.19 103 THR A N 1
ATOM 749 C CA . THR A 1 103 ? 4.666 -2.257 6.709 1.00 96.19 103 THR A CA 1
ATOM 750 C C . THR A 1 103 ? 4.700 -2.406 5.192 1.00 96.19 103 THR A C 1
ATOM 752 O O . THR A 1 103 ? 3.682 -2.694 4.560 1.00 96.19 103 THR A O 1
ATOM 755 N N . ALA A 1 104 ? 5.872 -2.208 4.599 1.00 94.06 104 ALA A N 1
ATOM 756 C CA . ALA A 1 104 ? 6.106 -2.476 3.191 1.00 94.06 104 ALA A CA 1
ATOM 757 C C . ALA A 1 104 ? 7.337 -3.369 3.040 1.00 94.06 104 ALA A C 1
ATOM 759 O O . ALA A 1 104 ? 8.286 -3.260 3.814 1.00 94.06 104 ALA A O 1
ATOM 760 N N . ALA A 1 105 ? 7.313 -4.246 2.044 1.0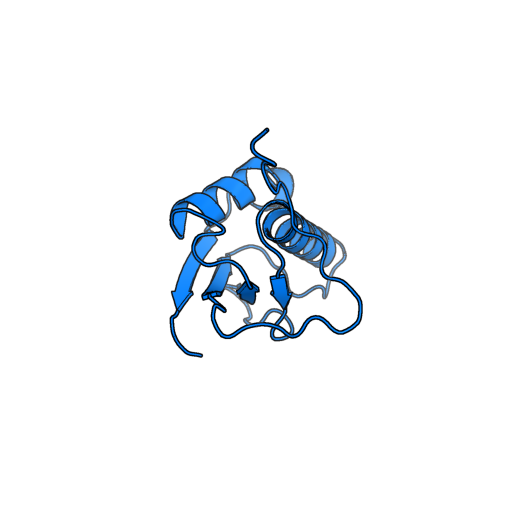0 92.00 105 ALA A N 1
ATOM 761 C CA . ALA A 1 105 ? 8.458 -5.043 1.635 1.00 92.00 105 ALA A CA 1
ATOM 762 C C . ALA A 1 105 ? 8.715 -4.825 0.145 1.00 92.00 105 ALA A C 1
ATOM 764 O O . ALA A 1 105 ? 7.775 -4.809 -0.651 1.00 92.00 105 ALA A O 1
ATOM 765 N N . ILE A 1 106 ? 9.988 -4.667 -0.205 1.00 87.75 106 ILE A N 1
ATOM 766 C CA . ILE A 1 106 ? 10.469 -4.651 -1.585 1.00 87.75 106 ILE A CA 1
ATOM 767 C C . ILE A 1 106 ? 10.877 -6.083 -1.929 1.00 87.75 106 ILE A C 1
ATOM 769 O O . ILE A 1 106 ? 11.605 -6.710 -1.162 1.00 87.75 106 ILE A O 1
ATOM 773 N N . SER A 1 107 ? 10.413 -6.593 -3.066 1.00 73.69 107 SER A N 1
ATOM 774 C CA . SER A 1 107 ? 10.843 -7.880 -3.607 1.00 73.69 107 SER A CA 1
ATOM 775 C C . SER A 1 107 ? 11.439 -7.694 -4.997 1.00 73.69 107 SER A C 1
ATOM 777 O O . SER A 1 107 ? 10.910 -6.935 -5.808 1.00 73.69 107 SER A O 1
ATOM 779 N N . GLU A 1 108 ? 12.517 -8.418 -5.289 1.00 60.50 108 GLU A N 1
ATOM 780 C CA . GLU A 1 108 ? 13.113 -8.471 -6.633 1.00 60.50 108 GLU A CA 1
ATOM 781 C C . GLU A 1 108 ? 12.454 -9.540 -7.525 1.00 60.50 108 GLU A C 1
ATOM 783 O O . GLU A 1 108 ? 12.675 -9.568 -8.732 1.00 60.50 108 GLU A O 1
ATOM 788 N N . ALA A 1 109 ? 11.607 -10.404 -6.955 1.00 54.53 109 ALA A N 1
ATOM 789 C CA . ALA A 1 109 ? 10.822 -11.401 -7.682 1.00 54.53 109 ALA A CA 1
ATOM 790 C C . ALA A 1 109 ? 9.529 -11.733 -6.918 1.00 54.53 109 ALA A C 1
ATOM 792 O O . ALA A 1 109 ? 9.529 -11.771 -5.684 1.00 54.53 109 ALA A O 1
ATOM 793 N N . LEU A 1 110 ? 8.425 -11.967 -7.628 1.00 50.47 110 LEU A N 1
ATOM 794 C CA . LEU A 1 110 ? 7.175 -12.482 -7.052 1.00 50.47 110 LEU A CA 1
ATOM 795 C C . LEU A 1 110 ? 6.876 -13.894 -7.517 1.00 50.47 110 LEU A C 1
ATOM 797 O O . LEU A 1 110 ? 7.247 -14.228 -8.662 1.00 50.47 110 LEU A O 1
#

pLDDT: mean 83.72, std 15.96, range [37.88, 96.81]